Protein AF-A0A850HYV0-F1 (afdb_monomer_lite)

pLDDT: mean 76.71, std 23.12, range [28.95, 97.44]

Secondary structure (DSSP, 8-state):
-HHHHHHHHHHHHHHHHHHHHHHHHHHHHHHHHHHHHHHHHTHHHHHHHHHTT--HHHHHHHHHHHHHHHHHHHHHHHHHHHHHHHHHHHHHHHHHHHHHHSS--S---TT-----PPP---------PPP--HHHHHHHHHHHHHHTT-

Foldseek 3Di:
DVVLVVLLVQLVVLVVQLVVLVVQLVVLVVQLVVLVCQLVVLVVVQVCCVPVVDDPVSNVVSVVSNVVSVVSNVVSVVSNVVSVVSNVVSVVSNVVSCVVNVHRPDPDPVPPDDDDDDDDDDDDDDDDDDDPPPVVVVVVVVVVVVVVPD

Radius of gyration: 24.24 Å; chains: 1; bounding box: 69×26×63 Å

Structure (mmCIF, N/CA/C/O backbone):
data_AF-A0A850HYV0-F1
#
_entry.id   AF-A0A850HYV0-F1
#
loop_
_atom_site.group_PDB
_atom_site.id
_atom_site.type_symbol
_atom_site.label_atom_id
_atom_site.label_alt_id
_atom_site.label_comp_id
_atom_site.label_asym_id
_atom_site.label_entity_id
_atom_site.label_seq_id
_atom_site.pdbx_PDB_ins_code
_atom_site.Cartn_x
_atom_site.Cartn_y
_atom_site.Cartn_z
_atom_site.occupancy
_atom_site.B_iso_or_equiv
_atom_site.auth_seq_id
_atom_site.auth_comp_id
_atom_site.auth_asym_id
_atom_site.auth_atom_id
_atom_site.pdbx_PDB_model_num
ATOM 1 N N . MET A 1 1 ? -22.084 5.339 35.840 1.00 53.66 1 MET A N 1
ATOM 2 C CA . MET A 1 1 ? -22.594 5.222 34.455 1.00 53.66 1 MET A CA 1
ATOM 3 C C . MET A 1 1 ? -21.711 5.921 33.410 1.00 53.66 1 MET A C 1
ATOM 5 O O . MET A 1 1 ? -21.855 5.580 32.248 1.00 53.66 1 MET A O 1
ATOM 9 N N . SER A 1 2 ? -20.769 6.820 33.759 1.00 62.09 2 SER A N 1
ATOM 10 C CA . SER A 1 2 ? -19.920 7.494 32.747 1.00 62.09 2 SER A CA 1
ATOM 11 C C . SER A 1 2 ? -18.860 6.591 32.100 1.00 62.09 2 SER A C 1
ATOM 13 O O . SER A 1 2 ? -18.604 6.729 30.912 1.00 62.09 2 SER A O 1
ATOM 15 N N . ASN A 1 3 ? -18.311 5.612 32.831 1.00 80.88 3 ASN A N 1
ATOM 16 C CA . ASN A 1 3 ? -17.222 4.764 32.320 1.00 80.88 3 ASN A CA 1
ATOM 17 C C . ASN A 1 3 ? -17.584 3.989 31.043 1.00 80.88 3 ASN A C 1
ATOM 19 O O . ASN A 1 3 ? -16.724 3.796 30.192 1.00 80.88 3 ASN A O 1
ATOM 23 N N . GLN A 1 4 ? -18.841 3.561 30.897 1.00 85.31 4 GLN A N 1
ATOM 24 C CA . GLN A 1 4 ? -19.289 2.815 29.719 1.00 85.31 4 GLN A CA 1
ATOM 25 C C . GLN A 1 4 ? -19.378 3.718 28.481 1.00 85.31 4 GLN A C 1
ATOM 27 O O . GLN A 1 4 ? -18.836 3.378 27.435 1.00 85.31 4 GLN A O 1
ATOM 32 N N . ALA A 1 5 ? -19.992 4.896 28.617 1.00 86.81 5 ALA A N 1
ATOM 33 C CA . ALA A 1 5 ? -20.091 5.871 27.531 1.00 86.81 5 ALA A CA 1
ATOM 34 C C . ALA A 1 5 ? -18.704 6.381 27.091 1.00 86.81 5 ALA A C 1
ATOM 36 O O . ALA A 1 5 ? -18.450 6.565 25.900 1.00 86.81 5 ALA A O 1
ATOM 37 N N . ASP A 1 6 ? -17.777 6.545 28.039 1.00 89.81 6 ASP A N 1
ATOM 38 C CA . ASP A 1 6 ? -16.393 6.919 27.743 1.00 89.81 6 ASP A CA 1
ATOM 39 C C . ASP A 1 6 ? -15.639 5.806 26.995 1.00 89.81 6 ASP A C 1
ATOM 41 O O . ASP A 1 6 ? -14.864 6.091 26.077 1.00 89.81 6 ASP A O 1
ATOM 45 N N . LEU A 1 7 ? -15.863 4.535 27.353 1.00 90.00 7 LEU A N 1
ATOM 46 C CA . LEU A 1 7 ? -15.301 3.385 26.634 1.00 90.00 7 LEU A CA 1
ATOM 47 C C . LEU A 1 7 ? -15.877 3.258 25.218 1.00 90.00 7 LEU A C 1
ATOM 49 O O . LEU A 1 7 ? -15.124 3.016 24.273 1.00 90.00 7 LEU A O 1
ATOM 53 N N . GLU A 1 8 ? -17.181 3.476 25.041 1.00 91.44 8 GLU A N 1
ATOM 54 C CA . GLU A 1 8 ? -17.828 3.497 23.723 1.00 91.44 8 GLU A CA 1
ATOM 55 C C . GLU A 1 8 ? -17.228 4.581 22.829 1.00 91.44 8 GLU A C 1
ATOM 57 O O . GLU A 1 8 ? -16.822 4.296 21.700 1.00 91.44 8 GLU A O 1
ATOM 62 N N . LYS A 1 9 ? -17.084 5.805 23.352 1.00 91.62 9 LYS A N 1
ATOM 63 C CA . LYS A 1 9 ? -16.462 6.917 22.625 1.00 91.62 9 LYS A CA 1
ATOM 64 C C . LYS A 1 9 ? -15.036 6.578 22.180 1.00 91.62 9 LYS A C 1
ATOM 66 O O . LYS A 1 9 ? -14.713 6.740 21.005 1.00 91.62 9 LYS A O 1
ATOM 71 N N . LYS A 1 10 ? -14.205 6.046 23.084 1.00 92.38 10 LYS A N 1
ATOM 72 C CA . LYS A 1 10 ? -12.832 5.613 22.759 1.00 92.38 10 LYS A CA 1
ATOM 73 C C . LYS A 1 10 ? -12.806 4.518 21.694 1.00 92.38 10 LYS A C 1
ATOM 75 O O . LYS A 1 10 ? -11.940 4.530 20.825 1.00 92.38 10 LYS A O 1
ATOM 80 N N . THR A 1 11 ? -13.754 3.584 21.742 1.00 93.12 11 THR A N 1
ATOM 81 C CA . THR A 1 11 ? -13.850 2.495 20.758 1.00 93.12 11 THR A CA 1
ATOM 82 C C . THR A 1 11 ? -14.227 3.031 19.374 1.00 93.12 11 THR A C 1
ATOM 84 O O . THR A 1 11 ? -13.634 2.622 18.378 1.00 93.12 11 THR A O 1
ATOM 87 N N . ILE A 1 12 ? -15.143 4.004 19.298 1.00 92.38 12 ILE A N 1
ATOM 88 C CA . ILE A 1 12 ? -15.502 4.687 18.044 1.00 92.38 12 ILE A CA 1
ATOM 89 C C . ILE A 1 12 ? -14.298 5.449 17.467 1.00 92.38 12 ILE A C 1
ATOM 91 O O . ILE A 1 12 ? -14.025 5.355 16.268 1.00 92.38 12 ILE A O 1
ATOM 95 N N . GLU A 1 13 ? -13.548 6.167 18.305 1.00 93.69 13 GLU A N 1
ATOM 96 C CA . GLU A 1 13 ? -12.320 6.860 17.891 1.00 93.69 13 GLU A CA 1
ATOM 97 C C . GLU A 1 13 ? -11.265 5.869 17.368 1.00 93.69 13 GLU A C 1
ATOM 99 O O . GLU A 1 13 ? -10.722 6.055 16.275 1.00 93.69 13 GLU A O 1
ATOM 104 N N . ALA A 1 14 ? -11.030 4.764 18.085 1.00 93.69 14 ALA A N 1
ATOM 105 C CA . ALA A 1 14 ? -10.113 3.703 17.667 1.00 93.69 14 ALA A CA 1
ATOM 106 C C . ALA A 1 14 ? -10.528 3.056 16.335 1.00 93.69 14 ALA A C 1
ATOM 108 O O . ALA A 1 14 ? -9.677 2.806 15.480 1.00 93.69 14 ALA A O 1
ATOM 109 N N . LEU A 1 15 ? -11.829 2.853 16.110 1.00 94.19 15 LEU A N 1
ATOM 110 C CA . LEU A 1 15 ? -12.359 2.355 14.840 1.00 94.19 15 LEU A CA 1
ATOM 111 C C . LEU A 1 15 ? -12.097 3.341 13.690 1.00 94.19 15 LEU A C 1
ATOM 113 O O . LEU A 1 15 ? -11.745 2.931 12.581 1.00 94.19 15 LEU A O 1
ATOM 117 N N . GLY A 1 16 ? -12.221 4.646 13.950 1.00 93.50 16 GLY A N 1
ATOM 118 C CA . GLY A 1 16 ? -11.844 5.698 13.005 1.00 93.50 16 GLY A CA 1
ATOM 119 C C . GLY A 1 16 ? -10.355 5.654 12.648 1.00 93.50 16 GLY A C 1
ATOM 120 O O . GLY A 1 16 ? -9.998 5.687 11.467 1.00 93.50 16 GLY A O 1
ATOM 121 N N . HIS A 1 17 ? -9.484 5.507 13.649 1.00 95.50 17 HIS A N 1
ATOM 122 C CA . HIS A 1 17 ? -8.043 5.352 13.439 1.00 95.50 17 HIS A CA 1
ATOM 123 C C . HIS A 1 17 ? -7.698 4.092 12.644 1.00 95.50 17 HIS A C 1
ATOM 125 O O . HIS A 1 17 ? -6.895 4.169 11.714 1.00 95.50 17 HIS A O 1
ATOM 131 N N . TYR A 1 18 ? -8.338 2.964 12.953 1.00 95.31 18 TYR A N 1
ATOM 132 C CA . TYR A 1 18 ? -8.172 1.715 12.216 1.00 95.31 18 TYR A CA 1
ATOM 133 C C . TYR A 1 18 ? -8.546 1.877 10.737 1.00 95.31 18 TYR A C 1
ATOM 135 O O . TYR A 1 18 ? -7.743 1.559 9.863 1.00 95.31 18 TYR A O 1
ATOM 143 N N . ARG A 1 19 ? -9.719 2.453 10.437 1.00 95.44 19 ARG A N 1
ATOM 144 C CA . ARG A 1 19 ? -10.164 2.704 9.053 1.00 95.44 19 ARG A CA 1
ATOM 145 C C . ARG A 1 19 ? -9.215 3.632 8.296 1.00 95.44 19 ARG A C 1
ATOM 147 O O . 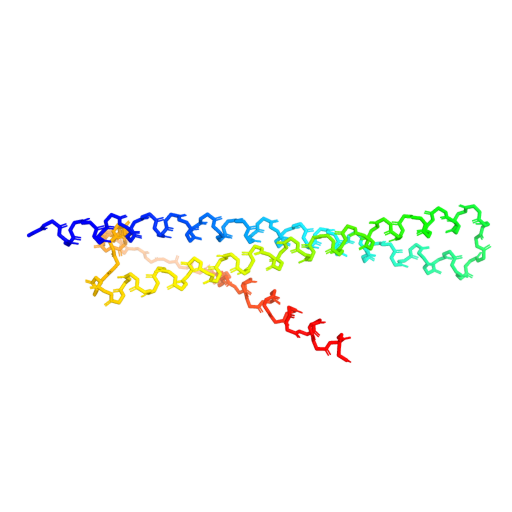ARG A 1 19 ? -8.904 3.379 7.136 1.00 95.44 19 ARG A O 1
ATOM 154 N N . LYS A 1 20 ? -8.720 4.685 8.952 1.00 96.44 20 LYS A N 1
ATOM 155 C CA . LYS A 1 20 ? -7.734 5.600 8.360 1.00 96.44 20 LYS A CA 1
ATOM 156 C C . LYS A 1 20 ? -6.410 4.892 8.062 1.00 96.44 20 LYS A C 1
ATOM 158 O O . LYS A 1 20 ? -5.832 5.111 7.002 1.00 96.44 20 LYS A O 1
ATOM 163 N N . ALA A 1 21 ? -5.934 4.054 8.983 1.00 95.38 21 ALA A N 1
ATOM 164 C CA . ALA A 1 21 ? -4.719 3.272 8.783 1.00 95.38 21 ALA A CA 1
ATOM 165 C C . ALA A 1 21 ? -4.887 2.242 7.655 1.00 95.38 21 ALA A C 1
ATOM 167 O O . ALA A 1 21 ? -3.961 2.045 6.874 1.00 95.38 21 ALA A O 1
ATOM 168 N N . LEU A 1 22 ? -6.078 1.650 7.520 1.00 94.94 22 LEU A N 1
ATOM 169 C CA . LEU A 1 22 ? -6.393 0.719 6.439 1.00 94.94 22 LEU A CA 1
ATOM 170 C C . LEU A 1 22 ? -6.335 1.412 5.071 1.00 94.94 22 LEU A C 1
ATOM 172 O O . LEU A 1 22 ? -5.609 0.957 4.195 1.00 94.94 22 LEU A O 1
ATOM 176 N N . ALA A 1 23 ? -6.995 2.564 4.925 1.00 95.69 23 ALA A N 1
ATOM 177 C CA . ALA A 1 23 ? -6.939 3.353 3.691 1.00 95.69 23 ALA A CA 1
ATOM 178 C C . ALA A 1 23 ? -5.505 3.801 3.339 1.00 95.69 23 ALA A C 1
ATOM 180 O O . ALA A 1 23 ? -5.133 3.887 2.167 1.00 95.69 23 ALA A O 1
ATOM 181 N N . ALA A 1 24 ? -4.672 4.076 4.350 1.00 95.88 24 ALA A N 1
ATOM 182 C CA . ALA A 1 24 ? -3.263 4.386 4.134 1.00 95.88 24 ALA A CA 1
ATOM 183 C C . ALA A 1 24 ? -2.488 3.178 3.583 1.00 95.88 24 ALA A C 1
ATOM 185 O O . ALA A 1 24 ? -1.689 3.356 2.668 1.00 95.88 24 ALA A O 1
ATOM 186 N N . VAL A 1 25 ? -2.732 1.966 4.096 1.00 96.19 25 VAL A N 1
ATOM 187 C CA . VAL A 1 25 ? -2.137 0.735 3.550 1.00 96.19 25 VAL A CA 1
ATOM 188 C C . VAL A 1 25 ? -2.560 0.531 2.098 1.00 96.19 25 VAL A C 1
ATOM 190 O O . VAL A 1 25 ? -1.684 0.383 1.255 1.00 96.19 25 VAL A O 1
ATOM 193 N N . GLU A 1 26 ? -3.853 0.621 1.782 1.00 94.25 26 GLU A N 1
ATOM 194 C CA . GLU A 1 26 ? -4.369 0.448 0.412 1.00 94.25 26 GLU A CA 1
ATOM 195 C C . GLU A 1 26 ? -3.716 1.425 -0.585 1.00 94.25 26 GLU A C 1
ATOM 197 O O . GLU A 1 26 ? -3.295 1.043 -1.679 1.00 94.25 26 GLU A O 1
ATOM 202 N N . SER A 1 27 ? -3.562 2.692 -0.188 1.00 95.38 27 SER A N 1
ATOM 203 C CA . SER A 1 27 ? -2.865 3.699 -0.996 1.00 95.38 27 SER A CA 1
ATOM 204 C C . SER A 1 27 ? -1.388 3.345 -1.219 1.00 95.38 27 SER A C 1
ATOM 206 O O . SER A 1 27 ? -0.879 3.444 -2.339 1.00 95.38 27 SER A O 1
ATOM 208 N N . GLN A 1 28 ? -0.696 2.876 -0.175 1.00 96.19 28 GLN A N 1
ATOM 209 C CA . GLN A 1 28 ? 0.710 2.482 -0.284 1.00 96.19 28 GLN A CA 1
ATOM 210 C C . GLN A 1 28 ? 0.910 1.181 -1.069 1.00 96.19 28 GLN A C 1
ATOM 212 O O . GLN A 1 28 ? 1.913 1.050 -1.767 1.00 96.19 28 GLN A O 1
ATOM 217 N N . GLU A 1 29 ? -0.039 0.245 -1.034 1.00 94.00 29 GLU A N 1
ATOM 218 C CA . GLU A 1 29 ? -0.014 -0.948 -1.888 1.00 94.00 29 GLU A CA 1
ATOM 219 C C . GLU A 1 29 ? -0.076 -0.564 -3.369 1.00 94.00 29 GLU A C 1
ATOM 221 O O . GLU A 1 29 ? 0.682 -1.090 -4.186 1.00 94.00 29 GLU A O 1
ATOM 226 N N . GLN A 1 30 ? -0.918 0.409 -3.727 1.00 94.00 30 GLN A N 1
ATOM 227 C CA . GLN A 1 30 ? -0.984 0.909 -5.099 1.00 94.00 30 GLN A CA 1
ATOM 228 C C . GLN A 1 30 ? 0.313 1.625 -5.516 1.00 94.00 30 GLN A C 1
ATOM 230 O O . GLN A 1 30 ? 0.746 1.497 -6.671 1.00 94.00 30 GLN A O 1
ATOM 235 N N . ALA A 1 31 ? 0.943 2.365 -4.599 1.00 93.38 31 ALA A N 1
ATOM 236 C CA . ALA A 1 31 ? 2.230 3.016 -4.837 1.00 93.38 31 ALA A CA 1
ATOM 237 C C . ALA A 1 31 ? 3.360 1.990 -5.040 1.00 93.38 31 ALA A C 1
ATOM 239 O O . ALA A 1 31 ? 4.113 2.102 -6.010 1.00 93.38 31 ALA A O 1
ATOM 240 N N . GLU A 1 32 ? 3.433 0.954 -4.198 1.00 95.25 32 GLU A N 1
ATOM 241 C CA . GLU A 1 32 ? 4.394 -0.149 -4.331 1.00 95.25 32 GLU A CA 1
ATOM 242 C C . GLU A 1 32 ? 4.199 -0.892 -5.650 1.00 95.25 32 GLU A C 1
ATOM 244 O O . GLU A 1 32 ? 5.154 -1.042 -6.413 1.00 95.25 32 GLU A O 1
ATOM 249 N N . ALA A 1 33 ? 2.956 -1.247 -5.988 1.00 93.00 33 ALA A N 1
ATOM 250 C CA . ALA A 1 33 ? 2.649 -1.929 -7.237 1.00 93.00 33 ALA A CA 1
ATOM 251 C C . ALA A 1 33 ? 3.059 -1.091 -8.457 1.00 93.00 33 ALA A C 1
ATOM 253 O O . ALA A 1 33 ? 3.537 -1.626 -9.458 1.00 93.00 33 ALA A O 1
ATOM 254 N N . SER A 1 34 ? 2.896 0.230 -8.383 1.00 94.44 34 SER A N 1
ATOM 255 C CA . SER A 1 34 ? 3.298 1.146 -9.454 1.00 94.44 34 SER A CA 1
ATOM 256 C C . SER A 1 34 ? 4.818 1.265 -9.572 1.00 94.44 34 SER A C 1
ATOM 258 O O . SER A 1 34 ? 5.342 1.185 -10.683 1.00 94.44 34 SER A O 1
ATOM 260 N N . ALA A 1 35 ? 5.536 1.370 -8.452 1.00 93.62 35 ALA A N 1
ATOM 261 C CA . ALA A 1 35 ? 6.998 1.379 -8.444 1.00 93.62 35 ALA A CA 1
ATOM 262 C C . ALA A 1 35 ? 7.578 0.050 -8.958 1.00 93.62 35 ALA A C 1
ATOM 264 O O . ALA A 1 35 ? 8.518 0.043 -9.752 1.00 93.62 35 ALA A O 1
ATOM 265 N N . GLN A 1 36 ? 6.972 -1.075 -8.577 1.00 92.81 36 GLN A N 1
ATOM 266 C CA . GLN A 1 36 ? 7.368 -2.398 -9.041 1.00 92.81 36 GLN A CA 1
ATOM 267 C C . GLN A 1 36 ? 7.107 -2.574 -10.543 1.00 92.81 36 GLN A C 1
ATOM 269 O O . GLN A 1 36 ? 7.963 -3.116 -11.238 1.00 92.81 36 GLN A O 1
ATOM 274 N N . ARG A 1 37 ? 5.972 -2.086 -11.068 1.00 93.12 37 ARG A N 1
ATOM 275 C CA . ARG A 1 37 ? 5.715 -2.075 -12.520 1.00 93.12 37 ARG A CA 1
ATOM 276 C C . ARG A 1 37 ? 6.745 -1.236 -13.269 1.00 93.12 37 ARG A C 1
ATOM 278 O O . ARG A 1 37 ? 7.225 -1.689 -14.299 1.00 93.12 37 ARG A O 1
ATOM 285 N N . ALA A 1 38 ? 7.106 -0.062 -12.751 1.00 92.81 38 ALA A N 1
ATOM 286 C CA . ALA A 1 38 ? 8.134 0.779 -13.361 1.00 92.81 38 ALA A CA 1
ATOM 287 C C . ALA A 1 38 ? 9.494 0.066 -13.404 1.00 92.81 38 ALA A C 1
ATOM 289 O O . ALA A 1 38 ? 10.153 0.072 -14.436 1.00 92.81 38 ALA A O 1
ATOM 290 N N . LEU A 1 39 ? 9.882 -0.608 -12.317 1.00 91.88 39 LEU A N 1
ATOM 291 C CA . LEU A 1 39 ? 11.123 -1.381 -12.272 1.00 91.88 39 LEU A CA 1
ATOM 292 C C . LEU A 1 39 ? 11.105 -2.563 -13.252 1.00 91.88 39 LEU A C 1
ATOM 294 O O . LEU A 1 39 ? 12.066 -2.768 -13.984 1.00 91.88 39 LEU A O 1
ATOM 298 N N . THR A 1 40 ? 10.015 -3.332 -13.287 1.00 92.06 40 THR A N 1
ATOM 299 C CA . THR A 1 40 ? 9.873 -4.466 -14.212 1.00 92.06 40 THR A CA 1
ATOM 300 C C . THR A 1 40 ? 9.809 -4.009 -15.670 1.00 92.06 40 THR A C 1
ATOM 302 O O . THR A 1 40 ? 10.328 -4.702 -16.536 1.00 92.06 40 THR A O 1
ATOM 305 N N . GLY A 1 41 ? 9.231 -2.836 -15.941 1.00 91.38 41 GLY A N 1
ATOM 306 C CA . GLY A 1 41 ? 9.190 -2.242 -17.276 1.00 91.38 41 GLY A CA 1
ATOM 307 C C . GLY A 1 41 ? 10.561 -1.841 -17.823 1.00 91.38 41 GLY A C 1
ATOM 308 O O . GLY A 1 41 ? 10.715 -1.803 -19.033 1.00 91.38 41 GLY A O 1
ATOM 309 N N . LEU A 1 42 ? 11.554 -1.600 -16.959 1.00 91.69 42 LEU A N 1
ATOM 310 C CA . LEU A 1 42 ? 12.924 -1.267 -17.370 1.00 91.69 42 LEU A CA 1
ATOM 311 C C . LEU A 1 42 ? 13.778 -2.494 -17.716 1.00 91.69 42 LEU A C 1
ATOM 313 O O . LEU A 1 42 ? 14.858 -2.331 -18.277 1.00 91.69 42 LEU A O 1
ATOM 317 N N . LEU A 1 43 ? 13.341 -3.710 -17.363 1.00 88.75 43 LEU A N 1
ATOM 318 C CA . LEU A 1 43 ? 14.134 -4.924 -17.593 1.00 88.75 43 LEU A CA 1
ATOM 319 C C . LEU A 1 43 ? 14.403 -5.191 -19.084 1.00 88.75 43 LEU A C 1
ATOM 321 O O . LEU A 1 43 ? 15.570 -5.392 -19.411 1.00 88.75 43 LEU A O 1
ATOM 325 N N . PRO A 1 44 ? 13.405 -5.130 -19.991 1.00 90.75 44 PRO A N 1
ATOM 326 C CA . PRO A 1 44 ? 13.652 -5.359 -21.414 1.00 90.75 44 PRO A CA 1
ATOM 327 C C . PRO A 1 44 ? 14.625 -4.338 -22.013 1.00 90.75 44 PRO A C 1
ATOM 329 O O . PRO A 1 44 ? 15.524 -4.708 -22.760 1.00 90.75 44 PRO A O 1
ATOM 332 N N . ASP A 1 45 ? 14.500 -3.062 -21.634 1.00 88.81 45 ASP A N 1
ATOM 333 C CA . ASP A 1 45 ? 15.385 -2.001 -22.127 1.00 88.81 45 ASP A CA 1
ATOM 334 C C . ASP A 1 45 ? 16.833 -2.215 -21.664 1.00 88.81 45 ASP A C 1
ATOM 336 O O . ASP A 1 45 ? 17.781 -1.974 -22.414 1.00 88.81 45 ASP A O 1
ATOM 340 N N . LEU A 1 46 ? 17.013 -2.699 -20.430 1.00 85.69 46 LEU A N 1
ATOM 341 C CA . LEU A 1 46 ? 18.327 -3.041 -19.893 1.00 85.69 46 LEU A CA 1
ATOM 342 C C . LEU A 1 46 ? 18.928 -4.255 -20.618 1.00 85.69 46 LEU A C 1
ATOM 344 O O . LEU A 1 46 ? 20.114 -4.249 -20.941 1.00 85.69 46 LEU A O 1
ATOM 348 N N . GLU A 1 47 ? 18.117 -5.280 -20.888 1.00 87.62 47 GLU A N 1
ATOM 349 C CA . GLU A 1 47 ? 18.521 -6.478 -21.632 1.00 87.62 47 GLU A CA 1
ATOM 350 C C . GLU A 1 47 ? 18.949 -6.127 -23.062 1.00 87.62 47 GLU A C 1
ATOM 352 O O . GLU A 1 47 ? 20.056 -6.487 -23.466 1.00 87.62 47 GLU A O 1
ATOM 357 N N . CYS A 1 48 ? 18.142 -5.353 -23.796 1.00 87.69 48 CYS A N 1
ATOM 358 C CA . CYS A 1 48 ? 18.494 -4.855 -25.128 1.00 87.69 48 CYS A CA 1
ATOM 359 C C . CYS A 1 48 ? 19.789 -4.037 -25.098 1.00 87.69 48 CYS A C 1
ATOM 361 O O . CYS A 1 48 ? 20.688 -4.276 -25.901 1.00 87.69 48 CYS A O 1
ATOM 363 N N . ALA A 1 49 ? 19.944 -3.126 -24.133 1.00 85.56 49 ALA A N 1
ATOM 364 C CA . ALA A 1 49 ? 21.149 -2.306 -24.033 1.00 85.56 49 ALA A CA 1
ATOM 365 C C . ALA A 1 49 ? 22.430 -3.117 -23.779 1.00 85.56 49 ALA A C 1
ATOM 367 O O . ALA A 1 49 ? 23.510 -2.691 -24.197 1.00 85.56 49 ALA A O 1
ATOM 368 N N . ILE A 1 50 ? 22.324 -4.264 -23.101 1.00 83.44 50 ILE A N 1
ATOM 369 C CA . ILE A 1 50 ? 23.442 -5.186 -22.864 1.00 83.44 50 ILE A CA 1
ATOM 370 C C . ILE A 1 50 ? 23.726 -6.036 -24.109 1.00 83.44 50 ILE A C 1
ATOM 372 O O . ILE A 1 50 ? 24.890 -6.198 -24.469 1.00 83.44 50 ILE A O 1
ATOM 376 N N . LEU A 1 51 ? 22.6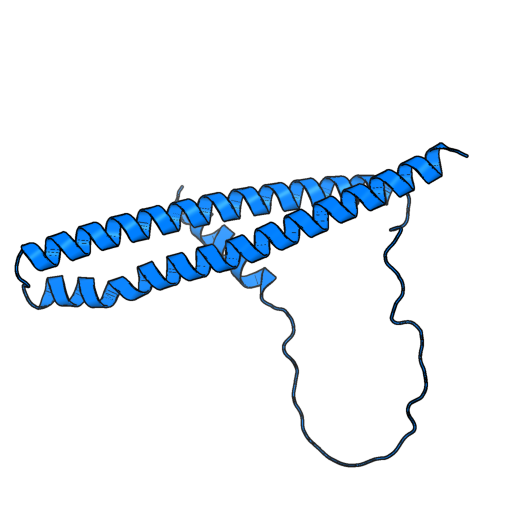88 -6.574 -24.758 1.00 88.38 51 LEU A N 1
ATOM 377 C CA . LEU A 1 51 ? 22.824 -7.514 -25.877 1.00 88.38 51 LEU A CA 1
ATOM 378 C C . LEU A 1 51 ? 23.212 -6.841 -27.200 1.00 88.38 51 LEU A C 1
ATOM 380 O O . LEU A 1 51 ? 23.972 -7.415 -27.974 1.00 88.38 51 LEU A O 1
ATOM 384 N N . GLU A 1 52 ? 22.704 -5.638 -27.462 1.00 87.75 52 GLU A N 1
ATOM 385 C CA . GLU A 1 52 ? 22.869 -4.934 -28.745 1.00 87.75 52 GLU A CA 1
ATOM 386 C C . GLU A 1 52 ? 24.088 -3.999 -28.771 1.00 87.75 52 GLU A C 1
ATOM 388 O O . GLU A 1 52 ? 24.276 -3.229 -29.709 1.00 87.75 52 GLU A O 1
ATOM 393 N N . ASP A 1 53 ? 24.914 -4.053 -27.725 1.00 80.69 53 ASP A N 1
ATOM 394 C CA . ASP A 1 53 ? 26.081 -3.198 -27.514 1.00 80.69 53 ASP A CA 1
ATOM 395 C C . ASP A 1 53 ? 25.806 -1.702 -27.765 1.00 80.69 53 ASP A C 1
ATOM 397 O O . ASP A 1 53 ? 26.563 -0.981 -28.418 1.00 80.69 53 ASP A O 1
ATOM 401 N N . CYS A 1 54 ? 24.686 -1.226 -27.210 1.00 84.06 54 CYS A N 1
ATOM 402 C CA . CYS A 1 54 ? 24.238 0.155 -27.342 1.00 84.06 54 CYS A CA 1
ATOM 403 C C . CYS A 1 54 ? 25.320 1.172 -26.945 1.00 84.06 54 CYS A C 1
ATOM 405 O O . CYS A 1 54 ? 26.173 0.917 -26.085 1.00 84.06 54 CYS A O 1
ATOM 407 N N . ALA A 1 55 ? 25.223 2.375 -27.525 1.00 87.62 55 ALA A N 1
ATOM 408 C CA . ALA A 1 55 ? 26.133 3.477 -27.234 1.00 87.62 55 ALA A CA 1
ATOM 409 C C . ALA A 1 55 ? 26.242 3.741 -25.713 1.00 87.62 55 ALA A C 1
ATOM 411 O O . ALA A 1 55 ? 25.225 3.681 -25.012 1.00 87.62 55 ALA A O 1
ATOM 412 N N . PRO A 1 56 ? 27.434 4.097 -25.191 1.00 86.00 56 PRO A N 1
ATOM 413 C CA . PRO A 1 56 ? 27.644 4.313 -23.757 1.00 86.00 56 PRO A CA 1
ATOM 414 C C . PRO A 1 56 ? 26.648 5.293 -23.120 1.00 86.00 56 PRO A C 1
ATOM 416 O O . PRO A 1 56 ? 26.127 5.030 -22.043 1.00 86.00 56 PRO A O 1
ATOM 419 N N . SER A 1 57 ? 26.282 6.365 -23.830 1.00 87.38 57 SER A N 1
ATOM 420 C CA . SER A 1 57 ? 25.300 7.351 -23.360 1.00 87.38 57 SER A CA 1
ATOM 421 C C . SER A 1 57 ? 23.895 6.773 -23.145 1.00 87.38 57 SER A C 1
ATOM 423 O O . SER A 1 57 ? 23.173 7.219 -22.254 1.00 87.38 57 SER A O 1
ATOM 425 N N . VAL A 1 58 ? 23.491 5.775 -23.937 1.00 86.88 58 VAL A N 1
ATOM 426 C CA . VAL A 1 58 ? 22.205 5.076 -23.782 1.00 86.88 58 VAL A CA 1
ATOM 427 C C . VAL A 1 58 ? 22.245 4.187 -22.542 1.00 86.88 58 VAL A C 1
ATOM 429 O O . VAL A 1 58 ? 21.331 4.242 -21.719 1.00 86.88 58 VAL A O 1
ATOM 432 N N . LYS A 1 59 ? 23.339 3.435 -22.367 1.00 85.94 59 LYS A N 1
ATOM 433 C CA . LYS A 1 59 ? 23.573 2.595 -21.184 1.00 85.94 59 LYS A CA 1
ATOM 434 C C . LYS A 1 59 ? 23.574 3.443 -19.904 1.00 85.94 59 LYS A C 1
ATOM 436 O O . LYS A 1 59 ? 22.834 3.129 -18.976 1.00 85.94 59 LYS A O 1
ATOM 441 N N . ASP A 1 60 ? 24.300 4.560 -19.875 1.00 89.06 60 ASP A N 1
ATOM 442 C CA . ASP A 1 60 ? 24.379 5.457 -18.710 1.00 89.06 60 ASP A CA 1
ATOM 443 C C . ASP A 1 60 ? 23.012 6.038 -18.313 1.00 89.06 60 ASP A C 1
ATOM 445 O O . ASP A 1 60 ? 22.652 6.075 -17.130 1.00 89.06 60 ASP A O 1
ATOM 449 N N . ASN A 1 61 ? 22.209 6.455 -19.298 1.00 89.56 61 ASN A N 1
ATOM 450 C CA . ASN A 1 61 ? 20.854 6.956 -19.061 1.00 89.56 61 ASN A CA 1
ATOM 451 C C . ASN A 1 61 ? 19.921 5.868 -18.507 1.00 89.56 61 ASN A C 1
ATOM 453 O O . ASN A 1 61 ? 19.130 6.141 -17.595 1.00 89.56 61 ASN A O 1
ATOM 457 N N . LEU A 1 62 ? 20.025 4.637 -19.015 1.00 89.94 62 LEU A N 1
ATOM 458 C CA . LEU A 1 62 ? 19.265 3.490 -18.514 1.00 89.94 62 LEU A CA 1
ATOM 459 C C . LEU A 1 62 ? 19.681 3.118 -17.091 1.00 89.94 62 LEU A C 1
ATOM 461 O O . LEU A 1 62 ? 18.811 2.949 -16.238 1.00 89.94 62 LEU A O 1
ATOM 465 N N . PHE A 1 63 ? 20.981 3.090 -16.788 1.00 89.44 63 PHE A N 1
ATOM 466 C CA . PHE A 1 63 ? 21.469 2.860 -15.427 1.00 89.44 63 PHE A CA 1
ATOM 467 C C . PHE A 1 63 ? 20.956 3.920 -14.456 1.00 89.44 63 PHE A C 1
ATOM 469 O O . PHE A 1 63 ? 20.448 3.583 -13.385 1.00 89.44 63 PHE A O 1
ATOM 476 N N . ARG A 1 64 ? 21.013 5.203 -14.831 1.00 92.50 64 ARG A N 1
ATOM 477 C CA . ARG A 1 64 ? 20.485 6.289 -13.997 1.00 92.50 64 ARG A CA 1
ATOM 478 C C . ARG A 1 64 ? 18.983 6.141 -13.757 1.00 92.50 64 ARG A C 1
ATOM 480 O O . ARG A 1 64 ? 18.526 6.288 -12.624 1.00 92.50 64 ARG A O 1
ATOM 487 N N . THR A 1 65 ? 18.224 5.823 -14.801 1.00 93.12 65 THR A N 1
ATOM 488 C CA . THR A 1 65 ? 16.776 5.579 -14.707 1.00 93.12 65 THR A CA 1
ATOM 489 C C . THR A 1 65 ? 16.472 4.376 -13.811 1.00 93.12 65 THR A C 1
ATOM 491 O O . THR A 1 65 ? 15.604 4.460 -12.941 1.00 93.12 65 THR A O 1
ATOM 494 N N . GLY A 1 66 ? 17.243 3.295 -13.948 1.00 92.38 66 GLY A N 1
ATOM 495 C CA . GLY A 1 66 ? 17.169 2.106 -13.104 1.00 92.38 66 GLY A CA 1
ATOM 496 C C . GLY A 1 66 ? 17.440 2.409 -11.633 1.00 92.38 66 GLY A C 1
ATOM 497 O O . GLY A 1 66 ? 16.657 2.012 -10.774 1.00 92.38 66 GLY A O 1
ATOM 498 N N . LEU A 1 67 ? 18.483 3.185 -11.324 1.00 93.94 67 LEU A N 1
ATOM 499 C CA . LEU A 1 67 ? 18.786 3.610 -9.953 1.00 93.94 67 LEU A CA 1
ATOM 500 C C . LEU A 1 67 ? 17.639 4.420 -9.334 1.00 93.94 67 LEU A C 1
ATOM 502 O O . LEU A 1 67 ? 17.261 4.178 -8.187 1.00 93.94 67 LEU A O 1
ATOM 506 N N . VAL A 1 68 ? 17.039 5.337 -10.098 1.00 94.69 68 VAL A N 1
ATOM 507 C CA . VAL A 1 68 ? 15.865 6.102 -9.645 1.00 94.69 68 VAL A CA 1
ATOM 508 C C . VAL A 1 68 ? 14.668 5.179 -9.398 1.00 94.69 68 VAL A C 1
ATOM 510 O O . VAL A 1 68 ? 13.982 5.327 -8.386 1.00 94.69 68 VAL A O 1
ATOM 513 N N . ALA A 1 69 ? 14.418 4.210 -10.281 1.00 93.38 69 ALA A N 1
ATOM 514 C CA . ALA A 1 69 ? 13.336 3.242 -10.112 1.00 93.38 69 ALA A CA 1
ATOM 515 C C . ALA A 1 69 ? 13.544 2.345 -8.878 1.00 93.38 69 ALA A C 1
ATOM 517 O O . ALA A 1 69 ? 12.594 2.099 -8.134 1.00 93.38 69 ALA A O 1
ATOM 518 N N . ILE A 1 70 ? 14.783 1.920 -8.610 1.00 93.62 70 ILE A N 1
ATOM 519 C CA . ILE A 1 70 ? 15.147 1.159 -7.407 1.00 93.62 70 ILE A CA 1
ATOM 520 C C . ILE A 1 70 ? 14.936 2.003 -6.143 1.00 93.62 70 ILE A C 1
ATOM 522 O O . ILE A 1 70 ? 14.324 1.512 -5.195 1.00 93.62 70 ILE A O 1
ATOM 526 N N . SER A 1 71 ? 15.377 3.269 -6.128 1.00 95.62 71 SER A N 1
ATOM 527 C CA . SER A 1 71 ? 15.145 4.180 -4.993 1.00 95.62 71 SER A CA 1
ATOM 528 C C . SER A 1 71 ? 13.654 4.316 -4.694 1.00 95.62 71 SER A C 1
ATOM 530 O O . SER A 1 71 ? 13.219 4.039 -3.579 1.00 95.62 71 SER A O 1
ATOM 532 N N . ARG A 1 72 ? 12.846 4.615 -5.721 1.00 94.44 72 ARG A N 1
ATOM 533 C CA . ARG A 1 72 ? 11.384 4.726 -5.597 1.00 94.44 72 ARG A CA 1
ATOM 534 C C . ARG A 1 72 ? 10.734 3.432 -5.114 1.00 94.44 72 ARG A C 1
ATOM 536 O O . ARG A 1 72 ? 9.798 3.479 -4.322 1.00 94.44 72 ARG A O 1
ATOM 543 N N . SER A 1 73 ? 11.215 2.276 -5.572 1.00 93.94 73 SER A N 1
ATOM 544 C CA . SER A 1 73 ? 10.724 0.979 -5.097 1.00 93.94 73 SER A CA 1
ATOM 545 C C . SER A 1 73 ? 11.030 0.763 -3.616 1.00 93.94 73 SER A C 1
ATOM 547 O O . SER A 1 73 ? 10.148 0.312 -2.887 1.00 93.94 73 SER A O 1
ATOM 549 N N . ASN A 1 74 ? 12.236 1.107 -3.159 1.00 94.75 74 ASN A N 1
ATOM 550 C CA . ASN A 1 74 ? 12.609 1.000 -1.749 1.00 94.75 74 ASN A CA 1
ATOM 551 C C . ASN A 1 74 ? 11.779 1.949 -0.875 1.00 94.75 74 ASN A C 1
ATOM 553 O O . ASN A 1 74 ? 11.248 1.527 0.148 1.00 94.75 74 ASN A O 1
ATOM 557 N N . GLU A 1 75 ? 11.603 3.196 -1.310 1.00 95.44 75 GLU A N 1
ATOM 558 C CA . GLU A 1 75 ? 10.780 4.191 -0.615 1.00 95.44 75 GLU A CA 1
ATOM 559 C C . GLU A 1 75 ? 9.318 3.739 -0.490 1.00 95.44 75 GLU A C 1
ATOM 561 O O . GLU A 1 75 ? 8.737 3.818 0.594 1.00 95.44 75 GLU A O 1
ATOM 566 N N . ALA A 1 76 ? 8.731 3.215 -1.572 1.00 94.62 76 ALA A N 1
ATOM 567 C CA . ALA A 1 76 ? 7.370 2.682 -1.556 1.00 94.62 76 ALA A CA 1
ATOM 568 C C . ALA A 1 76 ? 7.242 1.476 -0.611 1.00 94.62 76 ALA A C 1
ATOM 570 O O . ALA A 1 76 ? 6.264 1.361 0.129 1.00 94.62 76 ALA A O 1
ATOM 571 N N . TRP A 1 77 ? 8.258 0.609 -0.575 1.00 93.06 77 TRP A N 1
ATOM 572 C CA . TRP A 1 77 ? 8.327 -0.505 0.369 1.00 93.06 77 TRP A CA 1
ATOM 573 C C . TRP A 1 77 ? 8.383 -0.041 1.825 1.00 93.06 77 TRP A C 1
ATOM 575 O O . TRP A 1 77 ? 7.642 -0.555 2.666 1.00 93.06 77 TRP A O 1
ATOM 585 N N . ASP A 1 78 ? 9.233 0.936 2.135 1.00 96.19 78 ASP A N 1
ATOM 586 C CA . ASP A 1 78 ? 9.351 1.487 3.483 1.00 96.19 78 ASP A CA 1
ATOM 587 C C . ASP A 1 78 ? 8.050 2.167 3.922 1.00 96.19 78 ASP A C 1
ATOM 589 O O . ASP A 1 78 ? 7.619 2.008 5.068 1.00 96.19 78 ASP A O 1
ATOM 593 N N . ALA A 1 79 ? 7.395 2.894 3.015 1.00 96.06 79 ALA A N 1
ATOM 594 C CA . ALA A 1 79 ? 6.107 3.527 3.271 1.00 96.06 79 ALA A CA 1
ATOM 595 C C . ALA A 1 79 ? 5.004 2.490 3.543 1.00 96.06 79 ALA A C 1
ATOM 597 O O . ALA A 1 79 ? 4.279 2.617 4.534 1.00 96.06 79 ALA A O 1
ATOM 598 N N . LEU A 1 80 ? 4.921 1.431 2.733 1.00 95.50 80 LEU A N 1
ATOM 599 C CA . LEU A 1 80 ? 3.974 0.332 2.932 1.00 95.50 80 LEU A CA 1
ATOM 600 C C . LEU A 1 80 ? 4.229 -0.414 4.251 1.00 95.50 80 LEU A C 1
ATOM 602 O O . LEU A 1 80 ? 3.294 -0.706 4.999 1.00 95.50 80 LEU A O 1
ATOM 606 N N . SER A 1 81 ? 5.495 -0.681 4.576 1.00 95.25 81 SER A N 1
ATOM 607 C CA . SER A 1 81 ? 5.901 -1.330 5.829 1.00 95.25 81 SER A CA 1
ATOM 608 C C . SER A 1 81 ? 5.495 -0.504 7.057 1.00 95.25 81 SER A C 1
ATOM 610 O O . SER A 1 81 ? 4.900 -1.026 8.009 1.00 95.25 81 SER A O 1
ATOM 612 N N . LYS A 1 82 ? 5.733 0.814 7.015 1.00 96.25 82 LYS A N 1
ATOM 613 C CA . LYS A 1 82 ? 5.302 1.751 8.062 1.00 96.25 82 LYS A CA 1
ATOM 614 C C . LYS A 1 82 ? 3.780 1.778 8.194 1.00 96.25 82 LYS A C 1
ATOM 616 O O . LYS A 1 82 ? 3.279 1.607 9.302 1.00 96.25 82 LYS A O 1
ATOM 621 N N . ALA A 1 83 ? 3.051 1.916 7.085 1.00 96.06 83 ALA A N 1
ATOM 622 C CA . ALA A 1 83 ? 1.587 1.931 7.085 1.00 96.06 83 ALA A CA 1
ATOM 623 C C . ALA A 1 83 ? 1.000 0.634 7.668 1.00 96.06 83 ALA A C 1
ATOM 625 O O . ALA A 1 83 ? 0.096 0.682 8.501 1.00 96.06 83 ALA A O 1
ATOM 626 N N . THR A 1 84 ? 1.571 -0.517 7.306 1.00 95.56 84 THR A N 1
ATOM 627 C CA . THR A 1 84 ? 1.163 -1.831 7.829 1.00 95.56 84 THR A CA 1
ATOM 628 C C . THR A 1 84 ? 1.402 -1.931 9.334 1.00 95.56 84 THR A C 1
ATOM 630 O O . THR A 1 84 ? 0.548 -2.420 10.070 1.00 95.56 84 THR A O 1
ATOM 633 N N . THR A 1 85 ? 2.537 -1.419 9.816 1.00 96.56 85 THR A N 1
ATOM 634 C CA . THR A 1 85 ? 2.837 -1.376 11.255 1.00 96.56 85 THR A CA 1
ATOM 635 C C . THR A 1 85 ? 1.834 -0.491 11.997 1.00 96.56 85 THR A C 1
ATOM 637 O O . THR A 1 85 ? 1.318 -0.883 13.041 1.00 96.56 85 THR A O 1
ATOM 640 N N . THR A 1 86 ? 1.499 0.681 11.448 1.00 96.38 86 THR A N 1
ATOM 641 C CA . THR A 1 86 ? 0.476 1.570 12.018 1.00 96.38 86 THR A CA 1
ATOM 642 C C . THR A 1 86 ? -0.906 0.916 12.045 1.00 96.38 86 THR A C 1
ATOM 644 O O . THR A 1 86 ? -1.612 1.039 13.045 1.00 96.38 86 THR A O 1
ATOM 647 N N . LEU A 1 87 ? -1.287 0.198 10.984 1.00 97.44 87 LEU A N 1
ATOM 648 C CA . LEU A 1 87 ? -2.542 -0.552 10.931 1.00 97.44 87 LEU A CA 1
ATOM 649 C C . LEU A 1 87 ? -2.600 -1.631 12.016 1.00 97.44 87 LEU A C 1
ATOM 651 O O . LEU A 1 87 ? -3.620 -1.759 12.689 1.00 97.44 87 LEU A O 1
ATOM 655 N N . GLU A 1 88 ? -1.512 -2.371 12.218 1.00 96.62 88 GLU A N 1
ATOM 656 C CA . GLU A 1 88 ? -1.449 -3.411 13.246 1.00 96.62 88 GLU A CA 1
ATOM 657 C C . GLU A 1 88 ? -1.548 -2.822 14.660 1.00 96.62 88 GLU A C 1
ATOM 659 O O . GLU A 1 88 ? -2.309 -3.324 15.484 1.00 96.62 88 G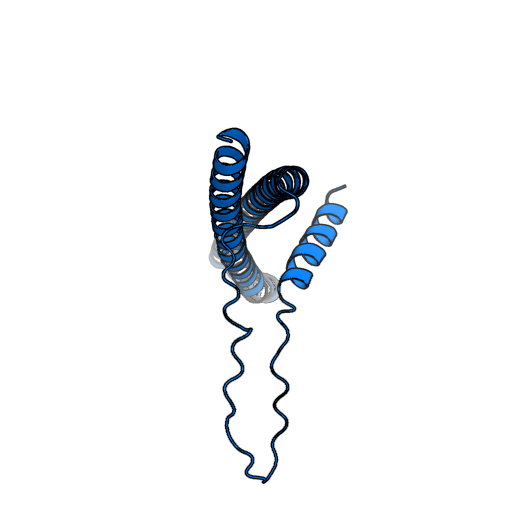LU A O 1
ATOM 664 N N . VAL A 1 89 ? -0.876 -1.698 14.929 1.00 96.62 89 VAL A N 1
ATOM 665 C CA . VAL A 1 89 ? -1.020 -0.977 16.207 1.00 96.62 89 VAL A CA 1
ATOM 666 C C . VAL A 1 89 ? -2.466 -0.512 16.419 1.00 96.62 89 VAL A C 1
ATOM 668 O O . VAL A 1 89 ? -3.029 -0.714 17.497 1.00 96.62 89 VAL A O 1
ATOM 671 N N . ALA A 1 90 ? -3.102 0.064 15.393 1.00 94.94 90 ALA A N 1
ATOM 672 C CA . ALA A 1 90 ? -4.496 0.501 15.474 1.00 94.94 90 ALA A CA 1
ATOM 673 C C . ALA A 1 90 ? -5.457 -0.678 15.701 1.00 94.94 90 ALA A C 1
ATOM 675 O O . ALA A 1 90 ? -6.389 -0.577 16.501 1.00 94.94 90 ALA A O 1
ATOM 676 N N . ARG A 1 91 ? -5.201 -1.818 15.049 1.00 94.12 91 ARG A N 1
ATOM 677 C CA . ARG A 1 91 ? -5.949 -3.063 15.249 1.00 94.12 91 ARG A CA 1
ATOM 678 C C . ARG A 1 91 ? -5.830 -3.558 16.689 1.00 94.12 91 ARG A C 1
ATOM 680 O O . ARG A 1 91 ? -6.840 -3.907 17.290 1.00 94.12 91 ARG A O 1
ATOM 687 N N . GLN A 1 92 ? -4.623 -3.591 17.248 1.00 96.06 92 GLN A N 1
ATOM 688 C CA . GLN A 1 92 ? -4.393 -4.048 18.622 1.00 96.06 92 GLN A CA 1
ATOM 689 C C . GLN A 1 92 ? 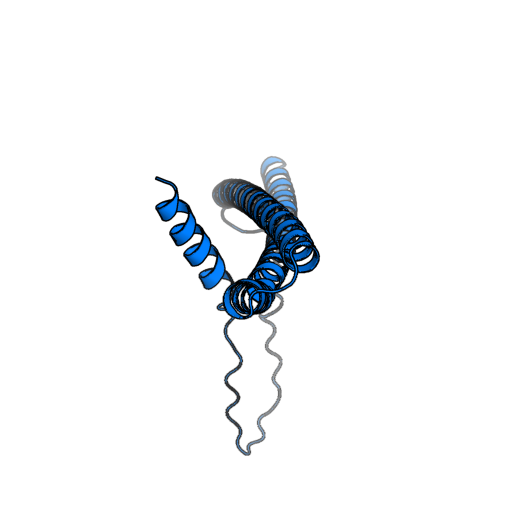-5.094 -3.153 19.647 1.00 96.06 92 GLN A C 1
ATOM 691 O O . GLN A 1 92 ? -5.720 -3.665 20.576 1.00 96.06 92 GLN A O 1
ATOM 696 N N . ALA A 1 93 ? -5.046 -1.832 19.450 1.00 94.38 93 ALA A N 1
ATOM 697 C CA . ALA A 1 93 ? -5.764 -0.879 20.292 1.00 94.38 93 ALA A CA 1
ATOM 698 C C . ALA A 1 93 ? -7.284 -1.103 20.242 1.00 94.38 93 ALA A C 1
ATOM 700 O O . ALA A 1 93 ? -7.934 -1.136 21.287 1.00 94.38 93 ALA A O 1
ATOM 701 N N . LEU A 1 94 ? -7.840 -1.319 19.045 1.00 93.00 94 LEU A N 1
ATOM 702 C CA . LEU A 1 94 ? -9.261 -1.611 18.872 1.00 93.00 94 LEU A CA 1
ATOM 703 C C . LEU A 1 94 ? -9.653 -2.921 19.570 1.00 93.00 94 LEU A C 1
ATOM 705 O O . LEU A 1 94 ? -10.575 -2.920 20.377 1.00 93.00 94 LEU A O 1
ATOM 709 N N . VAL A 1 95 ? -8.905 -4.008 19.357 1.00 93.19 95 VAL A N 1
ATOM 710 C CA . VAL A 1 95 ? -9.161 -5.308 20.008 1.00 93.19 95 VAL A CA 1
ATOM 711 C C . VAL A 1 95 ? -9.102 -5.203 21.536 1.00 93.19 95 VAL A C 1
ATOM 713 O O . VAL A 1 95 ? -9.884 -5.850 22.233 1.00 93.19 95 VAL A O 1
ATOM 716 N N . ALA A 1 96 ? -8.188 -4.400 22.087 1.00 93.69 96 ALA A N 1
ATOM 717 C CA . ALA A 1 96 ? -8.109 -4.182 23.530 1.00 93.69 96 ALA A CA 1
ATOM 718 C C . ALA A 1 96 ? -9.363 -3.479 24.078 1.00 93.69 96 ALA A C 1
ATOM 720 O O . ALA A 1 96 ? -9.864 -3.867 25.134 1.00 93.69 96 ALA A O 1
ATOM 721 N N . LEU A 1 97 ? -9.888 -2.489 23.351 1.00 92.25 97 LEU A N 1
ATOM 722 C CA . LEU A 1 97 ? -11.112 -1.772 23.714 1.00 92.25 97 LEU A CA 1
ATOM 723 C C . LEU A 1 97 ? -12.362 -2.644 23.542 1.00 92.25 97 LEU A C 1
ATOM 725 O O . LEU A 1 97 ? -13.195 -2.692 24.442 1.00 92.25 97 LEU A O 1
ATOM 729 N N . GLU A 1 98 ? -12.456 -3.412 22.456 1.00 89.38 98 GLU A N 1
ATOM 730 C CA . GLU A 1 98 ? -13.543 -4.374 22.228 1.00 89.38 98 GLU A CA 1
ATOM 731 C C . GLU A 1 98 ? -13.626 -5.418 23.347 1.00 89.38 98 GLU A C 1
ATOM 733 O O . GLU A 1 98 ? -14.715 -5.749 23.809 1.00 89.38 98 GLU A O 1
ATOM 738 N N . ARG A 1 99 ? -12.480 -5.903 23.844 1.00 91.12 99 ARG A N 1
ATOM 739 C CA . ARG A 1 99 ? -12.434 -6.833 24.985 1.00 91.12 99 ARG A CA 1
ATOM 740 C C . ARG A 1 99 ? -12.949 -6.216 26.283 1.00 91.12 99 ARG A C 1
ATOM 742 O O . ARG A 1 99 ? -13.514 -6.937 27.097 1.00 91.12 99 ARG A O 1
ATOM 749 N N . GLN A 1 100 ? -12.735 -4.917 26.489 1.00 89.88 100 GLN A N 1
ATOM 750 C CA . GLN A 1 100 ? -13.251 -4.205 27.662 1.00 89.88 100 GLN A CA 1
ATOM 751 C C . GLN A 1 100 ? -14.749 -3.923 27.536 1.00 89.88 100 GLN A C 1
ATOM 753 O O . GLN A 1 100 ? -15.464 -3.988 28.532 1.00 89.88 100 GLN A O 1
ATOM 758 N N . LEU A 1 101 ? -15.217 -3.619 26.324 1.00 87.56 101 LEU A N 1
ATOM 759 C CA . LEU A 1 101 ? -16.607 -3.254 26.069 1.00 87.56 101 LEU A CA 1
ATOM 760 C C . LEU A 1 101 ? -17.534 -4.472 25.916 1.00 87.56 101 LEU A C 1
ATOM 762 O O . LEU A 1 101 ? -18.718 -4.389 26.229 1.00 87.56 101 LEU A O 1
ATOM 766 N N . GLY A 1 102 ? -17.007 -5.599 25.430 1.00 86.12 102 GLY A N 1
ATOM 767 C CA . GLY A 1 102 ? -17.751 -6.837 25.179 1.00 86.12 102 GLY A CA 1
ATOM 768 C C . GLY A 1 102 ? -18.552 -6.854 23.870 1.00 86.12 102 GLY A C 1
ATOM 769 O O . GLY A 1 102 ? -19.159 -7.872 23.546 1.00 86.12 102 GLY A O 1
ATOM 770 N N . TYR A 1 103 ? -18.556 -5.757 23.107 1.00 83.00 103 TYR A N 1
ATOM 771 C CA . TYR A 1 103 ? -19.202 -5.629 21.797 1.00 83.00 103 TYR A CA 1
ATOM 772 C C . TYR A 1 103 ? -18.539 -4.506 20.971 1.00 83.00 103 TYR A C 1
ATOM 774 O O . TYR A 1 103 ? -17.704 -3.769 21.493 1.00 83.00 103 TYR A O 1
ATOM 782 N N . ILE A 1 104 ? -18.895 -4.362 19.687 1.00 80.94 104 ILE A N 1
ATOM 783 C CA . ILE A 1 104 ? -18.366 -3.304 18.804 1.00 80.94 104 ILE A CA 1
ATOM 784 C C . ILE A 1 104 ? -19.445 -2.223 18.590 1.00 80.94 104 ILE A C 1
ATOM 786 O O . ILE A 1 104 ? -20.482 -2.520 17.990 1.00 80.94 104 ILE A O 1
ATOM 790 N N . PRO A 1 105 ? -19.242 -0.974 19.047 1.00 78.69 105 PRO A N 1
ATOM 791 C CA . PRO A 1 105 ? -20.205 0.110 18.889 1.00 78.69 105 PRO A CA 1
ATOM 792 C C . PRO A 1 105 ? -20.096 0.778 17.506 1.00 78.69 105 PRO A C 1
ATOM 794 O O . PRO A 1 105 ? -19.024 0.849 16.907 1.00 78.69 105 PRO A O 1
ATOM 797 N N . GLY A 1 106 ? -21.209 1.316 16.993 1.00 69.44 106 GLY A N 1
ATOM 798 C CA . GLY A 1 106 ? -21.204 2.200 15.814 1.00 69.44 106 GLY A CA 1
ATOM 799 C C . GLY A 1 106 ? -20.989 1.526 14.447 1.00 69.44 106 GLY A C 1
ATOM 800 O O . GLY A 1 106 ? -20.887 2.216 13.432 1.00 69.44 106 GLY A O 1
ATOM 8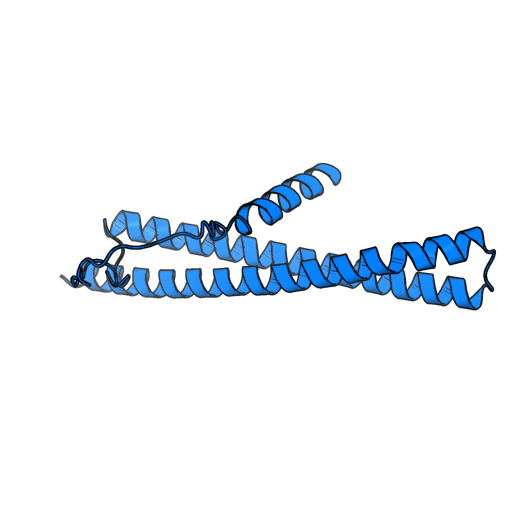01 N N . VAL A 1 107 ? -20.961 0.194 14.379 1.00 61.12 107 VAL A N 1
ATOM 802 C CA . VAL A 1 107 ? -21.184 -0.561 13.136 1.00 61.12 107 VAL A CA 1
ATOM 803 C C . VAL A 1 107 ? -22.690 -0.716 12.953 1.0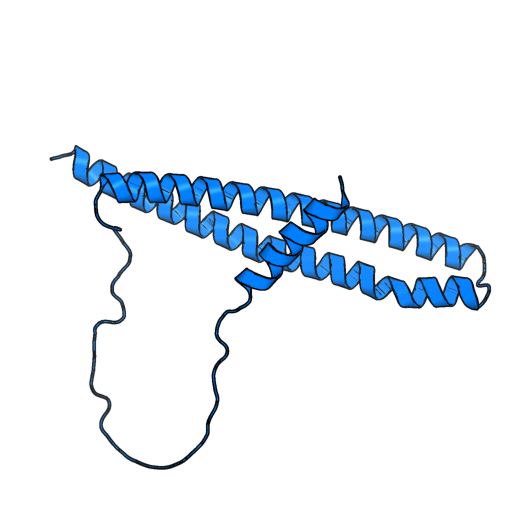0 61.12 107 VAL A C 1
ATOM 805 O O . VAL A 1 107 ? -23.326 -1.515 13.631 1.00 61.12 107 VAL A O 1
ATOM 808 N N . SER A 1 108 ? -23.304 0.094 12.084 1.00 44.03 108 SER A N 1
ATOM 809 C CA . SER A 1 108 ? -24.731 -0.075 11.804 1.00 44.03 108 SER A CA 1
ATOM 810 C C . SER A 1 108 ? -24.969 -1.452 11.181 1.00 44.03 108 SER A C 1
ATOM 812 O O . SER A 1 108 ? -24.331 -1.781 10.179 1.00 44.03 108 SER A O 1
ATOM 814 N N . ASN A 1 109 ? -25.938 -2.202 11.702 1.00 43.53 109 ASN A N 1
ATOM 815 C CA . ASN A 1 109 ? -26.496 -3.398 11.067 1.00 43.53 109 ASN A CA 1
ATOM 816 C C . ASN A 1 109 ? -27.299 -3.019 9.804 1.00 43.53 109 ASN A C 1
ATOM 818 O O . ASN A 1 109 ? -28.496 -3.285 9.707 1.00 43.53 109 ASN A O 1
ATOM 822 N N . VAL A 1 110 ? -26.679 -2.377 8.812 1.00 39.78 110 VAL A N 1
ATOM 823 C CA . VAL A 1 110 ? -27.293 -2.158 7.493 1.00 39.78 110 VAL A CA 1
ATOM 824 C C . VAL A 1 110 ? -27.052 -3.411 6.655 1.00 39.78 110 VAL A C 1
ATOM 826 O O . VAL A 1 110 ? -26.254 -3.414 5.731 1.00 39.78 110 VAL A O 1
ATOM 829 N N . ALA A 1 111 ? -27.701 -4.506 7.058 1.00 40.59 111 ALA A N 1
ATOM 830 C CA . ALA A 1 111 ? -28.089 -5.645 6.217 1.00 40.59 111 ALA A CA 1
ATOM 831 C C . ALA A 1 111 ? -28.873 -6.694 7.036 1.00 40.59 111 ALA A C 1
ATOM 833 O O . ALA A 1 111 ? -28.643 -7.891 6.921 1.00 40.59 111 ALA A O 1
ATOM 834 N N . ALA A 1 112 ? -29.813 -6.262 7.879 1.00 37.94 112 ALA A N 1
ATOM 835 C CA . ALA A 1 112 ? -30.839 -7.151 8.436 1.00 37.94 112 ALA A CA 1
ATOM 836 C C . ALA A 1 112 ? -32.252 -6.594 8.199 1.00 37.94 112 ALA A C 1
ATOM 838 O O . ALA A 1 112 ? -33.153 -6.804 8.999 1.00 37.94 112 ALA A O 1
ATOM 839 N N . ASN A 1 113 ? -32.447 -5.878 7.086 1.00 35.47 113 ASN A N 1
ATOM 840 C CA . ASN A 1 113 ? -33.774 -5.564 6.567 1.00 35.47 113 ASN A CA 1
ATOM 841 C C . ASN A 1 113 ? -33.970 -6.285 5.236 1.00 35.47 113 ASN A C 1
ATOM 843 O O . ASN A 1 113 ? -33.746 -5.759 4.148 1.00 35.47 113 ASN A O 1
ATOM 847 N N . SER A 1 114 ? -34.405 -7.531 5.368 1.00 45.09 114 SER A N 1
ATOM 848 C CA . SER A 1 114 ? -35.184 -8.245 4.376 1.00 45.09 114 SER A CA 1
ATOM 849 C C . SER A 1 114 ? -36.408 -7.409 3.976 1.00 45.09 114 SER A C 1
ATOM 851 O O . SER A 1 114 ? -37.371 -7.262 4.725 1.00 45.09 114 SER A O 1
ATOM 853 N N . ARG A 1 115 ? -36.417 -6.896 2.745 1.00 39.06 115 ARG A N 1
ATOM 854 C CA . ARG A 1 115 ? -37.666 -6.633 2.022 1.00 39.06 115 ARG A CA 1
ATOM 855 C C . ARG A 1 115 ? -37.655 -7.418 0.724 1.00 39.06 115 ARG A C 1
ATOM 857 O O . ARG A 1 115 ? -37.073 -7.000 -0.266 1.00 39.06 115 ARG A O 1
ATOM 864 N N . SER A 1 116 ? -38.296 -8.583 0.813 1.00 49.22 116 SER A N 1
ATOM 865 C CA . SER A 1 116 ? -39.156 -9.198 -0.201 1.00 49.22 116 SER A CA 1
ATOM 866 C C . SER A 1 116 ? -39.149 -8.483 -1.557 1.00 49.22 116 SER A C 1
ATOM 868 O O . SER A 1 116 ? -39.916 -7.545 -1.783 1.00 49.22 116 SER A O 1
ATOM 870 N N . ILE A 1 117 ? -38.303 -8.957 -2.472 1.00 47.38 117 ILE A N 1
ATOM 871 C CA . ILE A 1 117 ? -38.555 -8.809 -3.902 1.00 47.38 117 ILE A CA 1
ATOM 872 C C . ILE A 1 117 ? -39.055 -10.167 -4.378 1.00 47.38 117 ILE A C 1
ATOM 874 O O . ILE A 1 117 ? -38.417 -11.201 -4.194 1.00 47.38 117 ILE A O 1
ATOM 878 N N . ARG A 1 118 ? -40.284 -10.123 -4.882 1.00 38.59 118 ARG A N 1
ATOM 879 C CA . ARG A 1 118 ? -41.134 -11.240 -5.275 1.00 38.59 118 ARG A CA 1
ATOM 880 C C . ARG A 1 118 ? -40.420 -12.169 -6.254 1.00 38.59 118 ARG A C 1
ATOM 882 O O . ARG A 1 118 ? -39.681 -11.723 -7.127 1.00 38.59 118 ARG A O 1
ATOM 889 N N . HIS A 1 119 ? -40.739 -13.453 -6.133 1.00 36.03 119 HIS A N 1
ATOM 890 C CA . HIS A 1 119 ? -40.498 -14.466 -7.150 1.00 36.03 119 HIS A CA 1
ATOM 891 C C . HIS A 1 119 ? -40.936 -13.993 -8.546 1.00 36.03 119 HIS A C 1
ATOM 893 O O . HIS A 1 119 ? -42.087 -13.603 -8.736 1.00 36.03 119 HIS A O 1
ATOM 899 N N . SER A 1 120 ? -40.043 -14.133 -9.526 1.00 33.25 120 SER A N 1
ATOM 900 C CA . SER A 1 120 ? -40.395 -14.492 -10.901 1.00 33.25 120 SER A CA 1
ATOM 901 C C . SER A 1 120 ? -39.215 -15.255 -11.527 1.00 33.25 120 SER A C 1
ATOM 903 O O . SER A 1 120 ? -38.079 -14.791 -11.398 1.00 33.25 120 SER A O 1
ATOM 905 N N . PRO A 1 121 ? -39.422 -16.440 -12.130 1.00 49.91 121 PRO A N 1
ATOM 906 C CA . PRO A 1 121 ? -38.339 -17.286 -12.613 1.00 49.91 121 PRO A CA 1
ATOM 907 C C . PRO A 1 121 ? -38.081 -17.033 -14.105 1.00 49.91 121 PRO A C 1
ATOM 909 O O . PRO A 1 121 ? -39.009 -17.163 -14.893 1.00 49.91 121 PRO A O 1
ATOM 912 N N . ASN A 1 122 ? -36.841 -16.738 -14.515 1.00 30.95 122 ASN A N 1
ATOM 913 C CA . ASN A 1 122 ? -36.158 -17.531 -15.549 1.00 30.95 122 ASN A CA 1
ATOM 914 C C . ASN A 1 122 ? -34.723 -17.069 -15.855 1.00 30.95 122 ASN A C 1
ATOM 916 O O . ASN A 1 122 ? -34.458 -15.888 -16.042 1.00 30.95 122 ASN A O 1
ATOM 920 N N . ASN A 1 123 ? -33.874 -18.083 -16.029 1.00 33.12 123 ASN A N 1
ATOM 921 C CA . ASN A 1 123 ? -32.683 -18.178 -16.874 1.00 33.12 123 ASN A CA 1
ATOM 922 C C . ASN A 1 123 ? -31.472 -17.252 -16.659 1.00 33.12 123 ASN A C 1
ATOM 924 O O . ASN A 1 123 ? -31.342 -16.182 -17.235 1.00 33.12 123 ASN A O 1
ATOM 928 N N . GLY A 1 124 ? -30.466 -17.847 -16.008 1.00 41.59 124 GLY A N 1
ATOM 929 C CA . GLY A 1 124 ? -29.272 -18.269 -16.746 1.00 41.59 124 GLY A CA 1
ATOM 930 C C . GLY A 1 124 ? -28.213 -17.203 -17.008 1.00 41.59 124 GLY A C 1
ATOM 931 O O . GLY A 1 124 ? -28.109 -16.684 -18.112 1.00 41.59 124 GLY A O 1
ATOM 932 N N . SER A 1 125 ? -27.333 -16.976 -16.035 1.00 31.22 125 SER A N 1
ATOM 933 C CA . SER A 1 125 ? -25.910 -16.697 -16.290 1.00 31.22 125 SER A CA 1
ATOM 934 C C . SER A 1 125 ? -25.138 -16.725 -14.972 1.00 31.22 125 SER A C 1
ATOM 936 O O . SER A 1 125 ? -25.308 -15.886 -14.091 1.00 31.22 125 SER A O 1
ATOM 938 N N . ARG A 1 126 ? -24.283 -17.744 -14.823 1.00 41.34 126 ARG A N 1
ATOM 939 C CA . ARG A 1 126 ? -23.253 -17.786 -13.785 1.00 41.34 126 ARG A CA 1
ATOM 940 C C . ARG A 1 126 ? -22.277 -16.646 -14.052 1.00 41.34 126 ARG A C 1
ATOM 942 O O . ARG A 1 126 ? -21.485 -16.739 -14.982 1.00 41.34 126 ARG A O 1
ATOM 949 N N . ILE A 1 127 ? -22.293 -15.625 -13.206 1.00 35.59 127 ILE A N 1
ATOM 950 C CA . ILE A 1 127 ? -21.130 -14.766 -13.002 1.00 35.59 127 ILE A CA 1
ATOM 951 C C . ILE A 1 127 ? -20.814 -14.831 -11.515 1.00 35.59 127 ILE A C 1
ATOM 953 O O . ILE A 1 127 ? -21.382 -14.133 -10.681 1.00 35.59 127 ILE A O 1
ATOM 957 N N . SER A 1 128 ? -19.933 -15.771 -11.196 1.00 35.06 128 SER A N 1
ATOM 958 C CA . SER A 1 128 ? -19.149 -15.799 -9.971 1.00 35.06 128 SER A CA 1
ATOM 959 C C . SER A 1 128 ? -18.409 -14.467 -9.833 1.00 35.06 128 SER A C 1
ATOM 961 O O . SER A 1 128 ? -17.428 -14.228 -10.537 1.00 35.06 128 SER A O 1
ATOM 963 N N . GLY A 1 129 ? -18.914 -13.588 -8.966 1.00 28.95 129 GLY A N 1
ATOM 964 C CA . GLY A 1 129 ? -18.217 -12.371 -8.559 1.00 28.95 129 GLY A CA 1
ATOM 965 C C . GLY A 1 129 ? -16.937 -12.717 -7.786 1.00 28.95 129 GLY A C 1
ATOM 966 O O . GLY A 1 129 ? -16.918 -13.724 -7.070 1.00 28.95 129 GLY A O 1
ATOM 967 N N . PRO A 1 130 ? -15.854 -11.937 -7.933 1.00 37.47 130 PRO A N 1
ATOM 968 C CA . PRO A 1 130 ? -14.599 -12.248 -7.274 1.00 37.47 130 PRO A CA 1
ATOM 969 C C . PRO A 1 130 ? -14.696 -11.916 -5.780 1.00 37.47 130 PRO A C 1
ATOM 971 O O . PRO A 1 130 ? -14.996 -10.787 -5.396 1.00 37.47 130 PRO A O 1
ATOM 974 N N . GLU A 1 131 ? -14.407 -12.908 -4.936 1.00 32.81 131 GLU A N 1
ATOM 975 C CA . GLU A 1 131 ? -13.979 -12.686 -3.553 1.00 32.81 131 GLU A CA 1
ATOM 976 C C . GLU A 1 131 ? -12.814 -11.676 -3.519 1.00 32.81 131 GLU A C 1
ATOM 978 O O . GLU A 1 131 ? -11.907 -11.769 -4.356 1.00 32.81 131 GLU A O 1
ATOM 983 N N . PRO A 1 132 ? -12.742 -10.772 -2.527 1.00 38.66 132 PRO A N 1
ATOM 984 C CA . PRO A 1 132 ? -11.592 -9.897 -2.348 1.00 38.66 132 PRO A CA 1
ATOM 985 C C . PRO A 1 132 ? -10.409 -10.701 -1.780 1.00 38.66 132 PRO A C 1
ATOM 987 O O . PRO A 1 132 ? -10.111 -10.669 -0.592 1.00 38.66 132 PRO A O 1
ATOM 990 N N . ARG A 1 133 ? -9.702 -11.430 -2.650 1.00 36.09 133 ARG A N 1
ATOM 991 C CA . ARG A 1 133 ? -8.443 -12.142 -2.346 1.00 36.09 133 ARG A CA 1
ATOM 992 C C . ARG A 1 133 ? -7.198 -11.248 -2.448 1.00 36.09 133 ARG A C 1
ATOM 994 O O . ARG A 1 133 ? -6.088 -11.750 -2.611 1.00 36.09 133 ARG A O 1
ATOM 1001 N N . LEU A 1 134 ? -7.356 -9.924 -2.390 1.00 38.25 134 LEU A N 1
ATOM 1002 C CA . LEU A 1 134 ? -6.246 -8.985 -2.598 1.00 38.25 134 LEU A CA 1
ATOM 1003 C C . LEU A 1 134 ? -5.381 -8.780 -1.344 1.00 38.25 134 LEU A C 1
ATOM 1005 O O . LEU A 1 134 ? -4.176 -8.593 -1.472 1.00 38.25 134 LEU A O 1
ATOM 1009 N N . THR A 1 135 ? -5.925 -8.963 -0.139 1.00 46.59 135 THR A N 1
ATOM 1010 C CA . THR A 1 135 ? -5.159 -8.826 1.115 1.00 46.59 135 THR A CA 1
ATOM 1011 C C . THR A 1 135 ? -4.172 -9.972 1.362 1.00 46.59 135 THR A C 1
ATOM 1013 O O . THR A 1 135 ? -3.198 -9.806 2.094 1.00 46.59 135 THR A O 1
ATOM 1016 N N . THR A 1 136 ? -4.360 -11.146 0.747 1.00 47.84 136 THR A N 1
ATOM 1017 C CA . THR A 1 136 ? -3.481 -12.308 0.983 1.00 47.84 136 THR A CA 1
ATOM 1018 C C . THR A 1 136 ? -2.222 -12.292 0.111 1.00 47.84 136 THR A C 1
ATOM 1020 O O . THR A 1 136 ? -1.186 -12.810 0.529 1.00 47.84 136 THR A O 1
ATOM 1023 N N . CYS A 1 137 ? -2.268 -11.686 -1.081 1.00 47.09 137 CYS A N 1
ATOM 1024 C CA . CYS A 1 137 ? -1.111 -11.646 -1.982 1.00 47.09 137 CYS A CA 1
ATOM 1025 C C . CYS A 1 137 ? 0.009 -10.740 -1.452 1.00 47.09 137 CYS A C 1
ATOM 1027 O O . CYS A 1 137 ? 1.172 -11.149 -1.462 1.00 47.09 137 CYS A O 1
ATOM 1029 N N . CYS A 1 138 ? -0.325 -9.557 -0.930 1.00 47.16 138 CYS A N 1
ATOM 1030 C CA . CYS A 1 138 ? 0.666 -8.591 -0.450 1.00 47.16 138 CYS A CA 1
ATOM 1031 C C . CYS A 1 138 ? 1.346 -9.050 0.846 1.00 47.16 138 CYS A C 1
ATOM 1033 O O . CYS A 1 138 ? 2.574 -9.052 0.914 1.00 47.16 138 CYS A O 1
ATOM 1035 N N . VAL A 1 139 ? 0.590 -9.565 1.826 1.00 51.12 139 VAL A N 1
ATOM 1036 C CA . VAL A 1 139 ? 1.154 -10.103 3.083 1.00 51.12 139 VAL A CA 1
ATOM 1037 C C . VAL A 1 139 ? 2.085 -11.292 2.818 1.00 51.12 139 VAL A C 1
ATOM 1039 O O . VAL A 1 139 ? 3.160 -11.395 3.413 1.00 51.12 139 VAL A O 1
ATOM 1042 N N . ARG A 1 140 ? 1.727 -12.171 1.871 1.00 47.06 140 ARG A N 1
ATOM 1043 C CA . ARG A 1 140 ? 2.578 -13.307 1.492 1.00 47.06 140 ARG A CA 1
ATOM 1044 C C . ARG A 1 140 ? 3.860 -12.837 0.792 1.00 47.06 140 ARG A C 1
ATOM 1046 O O . ARG A 1 140 ? 4.928 -13.370 1.078 1.00 47.06 140 ARG A O 1
ATOM 1053 N N . ARG A 1 141 ? 3.797 -11.793 -0.045 1.00 49.19 141 ARG A N 1
ATOM 1054 C CA . ARG A 1 141 ? 4.982 -11.162 -0.665 1.00 49.19 141 ARG A CA 1
ATOM 1055 C C . ARG A 1 141 ? 5.878 -10.451 0.358 1.00 49.19 141 ARG A C 1
ATOM 1057 O O . ARG A 1 141 ? 7.101 -10.550 0.256 1.00 49.19 141 ARG A O 1
ATOM 1064 N N . LEU A 1 142 ? 5.276 -9.822 1.374 1.00 51.41 142 LEU A N 1
ATOM 1065 C CA . LEU A 1 142 ? 5.951 -9.216 2.529 1.00 51.41 142 LEU A CA 1
ATOM 1066 C C . LEU A 1 142 ? 6.797 -10.252 3.291 1.00 51.41 142 LEU A C 1
ATOM 1068 O O . LEU A 1 142 ? 7.930 -9.970 3.679 1.00 51.41 142 LEU A O 1
ATOM 1072 N N . ALA A 1 143 ? 6.278 -11.474 3.453 1.00 52.12 143 ALA A N 1
ATOM 1073 C CA . ALA A 1 143 ? 6.991 -12.574 4.099 1.00 52.12 143 ALA A CA 1
ATOM 1074 C C . ALA A 1 143 ? 8.170 -13.102 3.255 1.00 52.12 143 ALA A C 1
ATOM 1076 O O . ALA A 1 143 ? 9.252 -13.334 3.796 1.00 52.12 143 ALA A O 1
ATOM 1077 N N . TYR A 1 144 ? 8.002 -13.233 1.932 1.00 46.78 144 TYR A N 1
ATOM 1078 C CA . TYR A 1 144 ? 9.049 -13.761 1.044 1.00 46.78 144 TYR A CA 1
ATOM 1079 C C . TYR A 1 144 ? 10.274 -12.838 0.917 1.00 46.78 144 TYR A C 1
ATOM 1081 O O . TYR A 1 144 ? 11.403 -13.322 0.966 1.00 46.78 144 TYR A O 1
ATOM 1089 N N . ARG A 1 145 ? 10.103 -11.509 0.818 1.00 50.84 145 ARG A N 1
ATOM 1090 C CA . ARG A 1 145 ? 11.258 -10.581 0.749 1.00 50.84 145 ARG A CA 1
ATOM 1091 C C . ARG A 1 145 ? 11.938 -10.334 2.099 1.00 50.84 145 ARG A C 1
ATOM 1093 O O . ARG A 1 145 ? 13.117 -9.989 2.113 1.00 50.84 145 ARG A O 1
ATOM 1100 N N . ARG A 1 146 ? 11.245 -10.545 3.227 1.00 47.94 146 ARG A N 1
ATOM 1101 C CA . ARG A 1 146 ? 11.850 -10.492 4.573 1.00 47.94 146 ARG A CA 1
ATOM 1102 C C . ARG A 1 146 ? 12.774 -11.686 4.840 1.00 47.94 146 ARG A C 1
ATOM 1104 O O . ARG A 1 146 ? 13.724 -11.550 5.603 1.00 47.94 146 ARG A O 1
ATOM 1111 N N . ALA A 1 147 ? 12.519 -12.827 4.198 1.00 47.56 147 ALA A N 1
ATOM 1112 C CA . ALA A 1 147 ? 13.359 -14.021 4.291 1.00 47.56 147 ALA A CA 1
ATOM 1113 C C . ALA A 1 147 ? 14.651 -13.932 3.451 1.00 47.56 147 ALA A C 1
ATOM 1115 O O . ALA A 1 147 ? 15.642 -14.546 3.818 1.00 47.56 147 ALA A O 1
ATOM 1116 N N . GLY A 1 148 ? 14.667 -13.146 2.367 1.00 41.03 148 GLY A N 1
ATOM 1117 C CA . GLY A 1 148 ? 15.829 -12.998 1.472 1.00 41.03 148 GLY A CA 1
ATOM 1118 C C . GLY A 1 148 ? 16.870 -11.944 1.883 1.00 41.03 148 GLY A C 1
ATOM 1119 O O . GLY A 1 148 ? 17.769 -11.656 1.103 1.00 41.03 148 GLY A O 1
ATOM 1120 N N . ARG A 1 149 ? 16.730 -11.328 3.066 1.00 46.69 149 ARG A N 1
ATOM 1121 C CA . ARG A 1 149 ? 17.669 -10.336 3.636 1.00 46.69 149 ARG A CA 1
ATOM 1122 C C . ARG A 1 149 ? 18.262 -10.791 4.987 1.00 46.69 149 ARG A C 1
ATOM 1124 O O . ARG A 1 149 ? 18.557 -9.952 5.836 1.00 46.69 149 ARG A O 1
ATOM 1131 N N . ARG A 1 150 ? 18.375 -12.104 5.209 1.00 40.38 150 ARG A N 1
ATOM 1132 C CA . ARG A 1 150 ? 19.122 -12.690 6.335 1.00 40.38 150 ARG A CA 1
ATOM 1133 C C . ARG A 1 150 ? 20.400 -13.340 5.844 1.00 40.38 150 ARG A C 1
ATOM 1135 O O . ARG A 1 150 ? 20.338 -13.943 4.753 1.00 40.38 150 ARG A O 1
#

Sequence (150 aa):
MSNQADLEKKTIEALGHYRKALAAVESQEQAEASAQRALTGLLPDLECAILEDCAPSVKDNLFRTGLVAISRSNEAWDALSKATTTLEVARQALVALERQLGYIPGVSNVAANSRSIRHSPNNGSRISGPEPRLTTCCVRRLAYRRAGRR